Protein AF-H8KAE4-F1 (afdb_monomer_lite)

Organism: Rickettsia montanensis (strain OSU 85-930) (NCBI:txid1105114)

pLDDT: mean 93.25, std 8.71, range [43.06, 98.25]

Radius of gyration: 14.47 Å; chains: 1; bounding box: 32×22×40 Å

Foldseek 3Di:
DCVVCVVVVHHDPDPLVVLVSCCVVVLFPDSVLVVLVVVLVVCPVVVVPVVNVVSNVVCPVVVVVRVVSNVVSVVVVVPPD

Secondary structure (DSSP, 8-state):
-HHHHHHTT----SHHHHHHHHHHTTS-S-HHHHHHHHHHHHHGGGTTSHHHHHHHHTTHHHHHHHHHHHHHHHHHHHS--

InterPro domains:
  IPR010235 Probable ribonuclease HepT [PF08780] (1-75)

Sequence (81 aa):
MKRFCEKSGKTPYILKDVFREAAVSGLISDPRIWFKFIEIRNITVHTYNEKNLELVISIFDDFSDALNELINNLEKYSGSD

Structure (mmCIF, N/CA/C/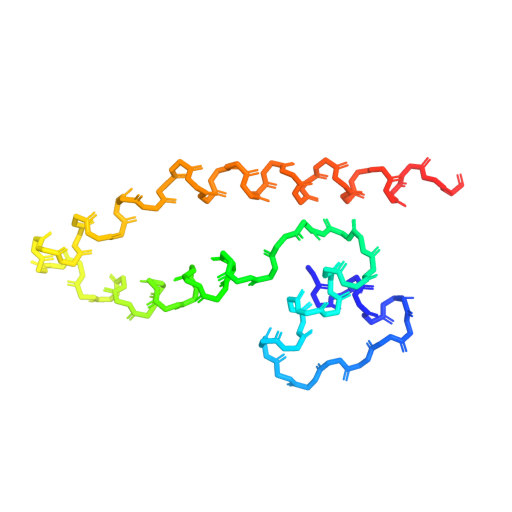O backbone):
data_AF-H8KAE4-F1
#
_entry.id   AF-H8KAE4-F1
#
loop_
_atom_site.group_PDB
_atom_site.id
_atom_site.type_symbol
_atom_site.label_atom_id
_atom_site.label_alt_id
_atom_site.label_comp_id
_atom_site.label_asym_id
_atom_site.label_entity_id
_atom_site.label_seq_id
_atom_site.pdbx_PDB_ins_code
_atom_site.Cartn_x
_atom_site.Cartn_y
_atom_site.Cartn_z
_atom_site.occupancy
_atom_site.B_iso_or_equiv
_atom_site.auth_seq_id
_atom_site.auth_comp_id
_atom_site.auth_asym_id
_atom_site.auth_atom_id
_atom_site.pdbx_PDB_model_num
ATOM 1 N N . MET A 1 1 ? 1.179 5.960 8.243 1.00 92.56 1 MET A N 1
ATOM 2 C CA . MET A 1 1 ? 0.778 4.694 8.905 1.00 92.56 1 MET A CA 1
ATOM 3 C C . MET A 1 1 ? 1.473 4.428 10.240 1.00 92.56 1 MET A C 1
ATOM 5 O O . MET A 1 1 ? 0.758 4.275 11.214 1.00 92.56 1 MET A O 1
ATOM 9 N N . LYS A 1 2 ? 2.815 4.411 10.355 1.00 93.06 2 LYS A N 1
ATOM 10 C CA . LYS A 1 2 ? 3.497 4.121 11.644 1.00 93.06 2 LYS A CA 1
ATOM 11 C C . LYS A 1 2 ? 2.989 4.980 12.815 1.00 93.06 2 LYS A C 1
ATOM 13 O O . LYS A 1 2 ? 2.506 4.438 13.797 1.00 93.06 2 LYS A O 1
ATOM 18 N N . ARG A 1 3 ? 2.979 6.307 12.639 1.00 92.69 3 ARG A N 1
ATOM 19 C CA . ARG A 1 3 ? 2.438 7.259 13.629 1.00 92.69 3 ARG A CA 1
ATOM 20 C C . ARG A 1 3 ? 0.974 7.002 13.994 1.00 92.69 3 ARG A C 1
ATOM 22 O O . ARG A 1 3 ? 0.576 7.263 15.118 1.00 92.69 3 ARG A O 1
ATOM 29 N N . PHE A 1 4 ? 0.173 6.527 13.040 1.00 93.06 4 PHE A N 1
ATOM 30 C CA . PHE A 1 4 ? -1.218 6.168 13.303 1.00 93.06 4 PHE A CA 1
ATOM 31 C C . PHE A 1 4 ? -1.287 4.941 14.219 1.00 93.06 4 PHE A C 1
ATOM 33 O O . PHE A 1 4 ? -1.963 4.994 15.235 1.00 93.06 4 PHE A O 1
ATOM 40 N N . CYS A 1 5 ? -0.510 3.889 13.928 1.00 91.12 5 CYS A N 1
ATOM 41 C CA . CYS A 1 5 ? -0.444 2.697 14.778 1.00 91.12 5 CYS A CA 1
ATOM 42 C C . CYS A 1 5 ? 0.005 3.051 16.206 1.00 91.12 5 CYS A C 1
ATOM 44 O O . CYS A 1 5 ? -0.630 2.623 17.164 1.00 91.12 5 CYS A O 1
ATOM 46 N N . GLU A 1 6 ? 1.035 3.893 16.338 1.00 92.12 6 GLU A N 1
ATOM 47 C CA . GLU A 1 6 ? 1.544 4.369 17.633 1.00 92.12 6 GLU A CA 1
ATOM 48 C C . GLU A 1 6 ? 0.486 5.159 18.415 1.00 92.12 6 GLU A C 1
ATOM 50 O O . GLU A 1 6 ? 0.292 4.908 19.603 1.00 92.12 6 GLU A O 1
ATOM 55 N N . LYS A 1 7 ? -0.258 6.055 17.751 1.00 88.62 7 LYS A N 1
ATOM 56 C CA . LYS A 1 7 ? -1.392 6.767 18.366 1.00 88.62 7 LYS A CA 1
ATOM 57 C C . LYS A 1 7 ? -2.519 5.825 18.801 1.00 88.62 7 LYS A C 1
ATOM 59 O O . LYS A 1 7 ? -3.165 6.093 19.805 1.00 88.62 7 LYS A O 1
ATOM 64 N N . SER A 1 8 ? -2.732 4.720 18.089 1.00 87.00 8 SER A N 1
ATOM 65 C CA . SER A 1 8 ? -3.695 3.673 18.458 1.00 87.00 8 SER A CA 1
ATOM 66 C C . SER A 1 8 ? -3.171 2.696 19.525 1.00 87.00 8 SER A C 1
ATOM 68 O O . SER A 1 8 ? -3.790 1.657 19.743 1.00 87.00 8 SER A O 1
ATOM 70 N N . GLY A 1 9 ? -2.031 2.979 20.167 1.00 88.38 9 GLY A N 1
ATOM 71 C CA . GLY A 1 9 ? -1.453 2.139 21.223 1.00 88.38 9 GLY A CA 1
ATOM 72 C C . GLY A 1 9 ? -0.680 0.913 20.724 1.00 88.38 9 GLY A C 1
ATOM 73 O O . GLY A 1 9 ? -0.334 0.044 21.521 1.00 88.38 9 GLY A O 1
ATOM 74 N N . LYS A 1 10 ? -0.394 0.824 19.420 1.00 88.94 10 LYS A N 1
ATOM 75 C CA . LYS A 1 10 ? 0.338 -0.290 18.800 1.00 88.94 10 LYS A CA 1
ATOM 76 C C . LYS A 1 10 ? 1.790 0.103 18.529 1.00 88.94 10 LYS A C 1
ATOM 78 O O . LYS A 1 10 ? 2.057 1.187 18.020 1.00 88.94 10 LYS A O 1
ATOM 83 N N . THR A 1 11 ? 2.737 -0.797 18.781 1.00 87.62 11 THR A N 1
ATOM 84 C CA . THR A 1 11 ? 4.182 -0.544 18.614 1.00 87.62 11 THR A CA 1
ATOM 85 C C . THR A 1 11 ? 4.827 -1.498 17.597 1.00 87.62 11 THR A C 1
ATOM 87 O O . THR A 1 11 ? 5.638 -2.351 17.960 1.00 87.62 11 THR A O 1
ATOM 90 N N . PRO A 1 12 ? 4.491 -1.387 16.296 1.00 84.12 12 PRO A N 1
ATOM 91 C CA . PRO A 1 12 ? 5.065 -2.257 15.272 1.00 84.12 12 PRO A CA 1
ATOM 92 C C . PRO A 1 12 ? 6.577 -2.022 15.126 1.00 84.12 12 PRO A C 1
ATOM 94 O O . PRO A 1 12 ? 7.028 -0.894 14.908 1.00 84.12 12 PRO A O 1
ATOM 97 N N . TYR A 1 13 ? 7.360 -3.100 15.219 1.00 82.06 13 TYR A N 1
ATOM 98 C CA . TYR A 1 13 ? 8.826 -3.037 15.201 1.00 82.06 13 TYR A CA 1
ATOM 99 C C . TYR A 1 13 ? 9.405 -3.024 13.779 1.00 82.06 13 TYR A C 1
ATOM 101 O O . TYR A 1 13 ? 10.407 -2.356 13.519 1.00 82.06 13 TYR A O 1
ATOM 109 N N . ILE A 1 14 ? 8.753 -3.707 12.831 1.00 91.81 14 ILE A N 1
ATOM 110 C CA . ILE A 1 14 ? 9.183 -3.773 11.426 1.00 91.81 14 ILE A CA 1
ATOM 111 C C . ILE A 1 14 ? 8.137 -3.197 10.471 1.00 91.81 14 ILE A C 1
ATOM 113 O O . ILE A 1 14 ? 6.942 -3.159 10.757 1.00 91.81 14 ILE A O 1
ATOM 117 N N . LEU A 1 15 ? 8.583 -2.778 9.283 1.00 92.94 15 LEU A N 1
ATOM 118 C CA . LEU A 1 15 ? 7.729 -2.117 8.293 1.00 92.94 15 LEU A CA 1
ATOM 119 C C . LEU A 1 15 ? 6.530 -2.974 7.857 1.00 92.94 15 LEU A C 1
ATOM 121 O O . LEU A 1 15 ? 5.436 -2.445 7.683 1.00 92.94 15 LEU A O 1
ATOM 125 N N . LYS A 1 16 ? 6.705 -4.296 7.725 1.00 94.00 16 LYS A N 1
ATOM 126 C CA . LYS A 1 16 ? 5.589 -5.190 7.381 1.00 94.00 16 LYS A CA 1
ATOM 127 C C . LYS A 1 16 ? 4.514 -5.217 8.474 1.00 94.00 16 LYS A C 1
ATOM 129 O O . LYS A 1 16 ? 3.335 -5.287 8.141 1.00 94.00 16 LYS A O 1
ATOM 134 N N . ASP A 1 17 ? 4.895 -5.091 9.744 1.00 95.50 17 ASP A N 1
ATOM 135 C CA . ASP A 1 17 ? 3.937 -5.032 10.853 1.00 95.50 17 ASP A CA 1
ATOM 136 C C . ASP A 1 17 ? 3.160 -3.721 10.847 1.00 95.50 17 ASP A C 1
ATOM 138 O O . ASP A 1 17 ? 1.967 -3.734 11.104 1.00 95.50 17 ASP A O 1
ATOM 142 N N . VAL A 1 18 ? 3.781 -2.604 10.450 1.00 96.94 18 VAL A N 1
ATOM 143 C CA . VAL A 1 18 ? 3.064 -1.327 10.287 1.00 96.94 18 VAL A CA 1
ATOM 144 C C . VAL A 1 18 ? 1.879 -1.473 9.328 1.00 96.94 18 VAL A C 1
ATOM 146 O O . VAL A 1 18 ? 0.798 -0.973 9.623 1.00 96.94 18 VAL A O 1
ATOM 149 N N . PHE A 1 19 ? 2.061 -2.155 8.192 1.00 97.62 19 PHE A N 1
ATOM 150 C CA . PHE A 1 19 ? 0.971 -2.362 7.233 1.00 97.62 19 PHE A CA 1
ATOM 151 C C . PHE A 1 19 ? -0.081 -3.338 7.761 1.00 97.62 19 PHE A C 1
ATOM 153 O O . PHE A 1 19 ? -1.271 -3.070 7.625 1.00 97.62 19 PHE A O 1
ATOM 160 N N . ARG A 1 20 ? 0.332 -4.438 8.406 1.00 96.81 20 ARG A N 1
ATOM 161 C CA . ARG A 1 20 ? -0.615 -5.374 9.037 1.00 96.81 20 ARG A CA 1
ATOM 162 C C . ARG A 1 20 ? -1.465 -4.674 10.086 1.00 96.81 20 ARG A C 1
ATOM 164 O O . ARG A 1 20 ? -2.680 -4.806 10.067 1.00 96.81 20 ARG A O 1
ATOM 171 N N . GLU A 1 21 ? -0.838 -3.890 10.954 1.00 96.50 21 GLU A N 1
ATOM 172 C CA . GLU A 1 21 ? -1.541 -3.171 12.009 1.00 96.50 21 GLU A CA 1
ATOM 173 C C . GLU A 1 21 ? -2.458 -2.081 11.464 1.00 96.50 21 GLU A C 1
ATOM 175 O O . GLU A 1 21 ? -3.566 -1.917 11.975 1.00 96.50 21 GLU A O 1
ATOM 180 N N . ALA A 1 22 ? -2.039 -1.378 10.409 1.00 95.94 22 ALA A N 1
ATOM 181 C CA . ALA A 1 22 ? -2.895 -0.431 9.705 1.00 95.94 22 ALA A CA 1
ATOM 182 C C . ALA A 1 22 ? -4.133 -1.125 9.114 1.00 95.94 22 ALA A C 1
ATOM 184 O O . ALA A 1 22 ? -5.231 -0.585 9.228 1.00 95.94 22 ALA A O 1
ATOM 185 N N . ALA A 1 23 ? -3.979 -2.328 8.553 1.00 96.75 23 ALA A N 1
ATOM 186 C CA . ALA A 1 23 ? -5.099 -3.107 8.031 1.00 96.75 23 ALA A CA 1
ATOM 187 C C . ALA A 1 23 ? -6.036 -3.609 9.139 1.00 96.75 23 ALA A C 1
ATOM 189 O O . ALA A 1 23 ? -7.248 -3.443 9.048 1.00 96.75 23 ALA A O 1
ATOM 190 N N . VAL A 1 24 ? -5.486 -4.145 10.235 1.00 95.81 24 VAL A N 1
ATOM 191 C CA . VAL A 1 24 ? -6.268 -4.571 11.413 1.00 95.81 24 VAL A CA 1
ATOM 192 C C . VAL A 1 24 ? -7.055 -3.406 12.014 1.00 95.81 24 VAL A C 1
ATOM 194 O O . VAL A 1 24 ? -8.175 -3.590 12.478 1.00 95.81 24 VAL A O 1
ATOM 197 N N . SER A 1 25 ? -6.485 -2.201 12.008 1.00 92.81 25 SER A N 1
ATOM 198 C CA . SER A 1 25 ? -7.164 -0.989 12.475 1.00 92.81 25 SER A CA 1
ATOM 199 C C . SER A 1 25 ? -8.171 -0.410 11.472 1.00 92.81 25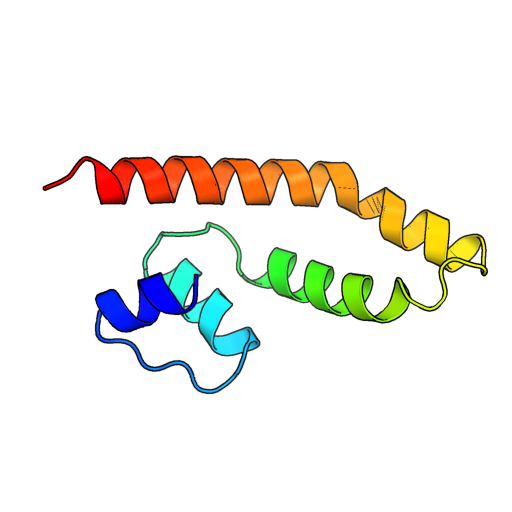 SER A C 1
ATOM 201 O O . SER A 1 25 ? -8.763 0.622 11.768 1.00 92.81 25 SER A O 1
ATOM 203 N N . GLY A 1 26 ? -8.346 -1.015 10.292 1.00 94.56 26 GLY A N 1
ATOM 204 C CA . GLY A 1 26 ? -9.247 -0.517 9.249 1.00 94.56 26 GLY A CA 1
ATOM 205 C C . GLY A 1 26 ? -8.756 0.740 8.523 1.00 94.56 26 GLY A C 1
ATOM 206 O O . GLY A 1 26 ? -9.533 1.371 7.814 1.00 94.56 26 GLY A O 1
ATOM 207 N N . LEU A 1 27 ? -7.481 1.124 8.681 1.00 96.38 27 LEU A N 1
ATOM 208 C CA . LEU A 1 27 ? -6.912 2.285 7.988 1.00 96.38 27 LEU A CA 1
ATOM 209 C C . LEU A 1 27 ? -6.688 2.008 6.494 1.00 96.38 27 LEU A C 1
ATOM 211 O O . LEU A 1 27 ? -6.802 2.921 5.678 1.00 96.38 27 LEU A O 1
ATOM 215 N N . ILE A 1 28 ? -6.346 0.766 6.158 1.00 97.56 28 ILE A N 1
ATOM 216 C CA . ILE A 1 28 ? -6.175 0.278 4.787 1.00 97.56 28 ILE A CA 1
ATOM 217 C C . ILE A 1 28 ? -6.880 -1.068 4.615 1.00 97.56 28 ILE A C 1
ATOM 219 O O . ILE A 1 28 ? -6.995 -1.833 5.572 1.00 97.56 28 ILE A O 1
ATOM 223 N N . SER A 1 29 ? -7.291 -1.376 3.393 1.00 96.50 29 SER A N 1
ATOM 224 C CA . SER A 1 29 ? -8.024 -2.594 3.046 1.00 96.50 29 SER A CA 1
ATOM 225 C C . SER A 1 29 ? -7.142 -3.846 2.953 1.00 96.50 29 SER A C 1
ATOM 227 O O . SER A 1 29 ? -7.484 -4.888 3.512 1.00 96.50 29 SER A O 1
ATOM 229 N N . ASP A 1 30 ? -5.992 -3.759 2.276 1.00 96.38 30 ASP A N 1
ATOM 230 C CA . ASP A 1 30 ? -5.096 -4.898 2.045 1.00 96.38 30 ASP A CA 1
ATOM 231 C C . ASP A 1 30 ? -3.624 -4.544 2.326 1.00 96.38 30 ASP A C 1
ATOM 233 O O . ASP A 1 30 ? -3.025 -3.752 1.597 1.00 96.38 30 ASP A O 1
ATOM 237 N N . PRO A 1 31 ? -2.963 -5.154 3.328 1.00 97.44 31 PRO A N 1
ATOM 238 C CA . PRO A 1 31 ? -1.551 -4.891 3.599 1.00 97.44 31 PRO A CA 1
ATOM 239 C C . PRO A 1 31 ? -0.605 -5.474 2.534 1.00 97.44 31 PRO A C 1
ATOM 241 O O . PRO A 1 31 ? 0.547 -5.044 2.440 1.00 97.44 31 PRO A O 1
ATOM 244 N N . ARG A 1 32 ? -1.045 -6.449 1.725 1.00 97.56 32 ARG A N 1
ATOM 245 C CA . ARG A 1 32 ? -0.195 -7.140 0.737 1.00 97.56 32 ARG A CA 1
ATOM 246 C C . ARG A 1 32 ? 0.203 -6.229 -0.418 1.00 97.56 32 ARG A C 1
ATOM 248 O O . ARG A 1 32 ? 1.337 -6.323 -0.886 1.00 97.56 32 ARG A O 1
ATOM 255 N N . ILE A 1 33 ? -0.680 -5.317 -0.829 1.00 97.56 33 ILE A N 1
ATOM 256 C CA . ILE A 1 33 ? -0.375 -4.353 -1.895 1.00 97.56 33 ILE A CA 1
ATOM 257 C C . ILE A 1 33 ? 0.773 -3.421 -1.476 1.00 97.56 33 ILE A C 1
ATOM 259 O O . ILE A 1 33 ? 1.696 -3.160 -2.243 1.00 97.56 33 ILE A O 1
ATOM 263 N N . TRP A 1 34 ? 0.819 -3.050 -0.195 1.00 98.00 34 TRP A N 1
ATOM 264 C CA . TRP A 1 34 ? 1.904 -2.254 0.372 1.00 98.00 34 TRP A CA 1
ATOM 265 C C . TRP A 1 34 ? 3.222 -3.025 0.473 1.00 98.00 34 TRP A C 1
ATOM 267 O O . TRP A 1 34 ? 4.289 -2.433 0.309 1.00 98.00 34 TRP A O 1
ATOM 277 N N . PHE A 1 35 ? 3.183 -4.346 0.684 1.00 97.12 35 PHE A N 1
ATOM 278 C CA . PHE A 1 35 ? 4.390 -5.175 0.591 1.00 97.12 35 PHE A CA 1
ATOM 279 C C . PHE A 1 35 ? 4.970 -5.145 -0.826 1.00 97.12 35 PHE A C 1
ATOM 281 O O . PHE A 1 35 ? 6.167 -4.891 -0.972 1.00 97.12 35 PHE A O 1
ATOM 288 N N . LYS A 1 36 ? 4.118 -5.304 -1.850 1.00 96.69 36 LYS A N 1
ATOM 289 C CA . LYS A 1 36 ? 4.500 -5.191 -3.269 1.00 96.69 36 LYS A CA 1
ATOM 290 C C . LYS A 1 36 ? 5.130 -3.825 -3.560 1.00 96.69 36 LYS A C 1
ATOM 292 O O . LYS A 1 36 ? 6.183 -3.764 -4.188 1.00 96.69 36 LYS A O 1
ATOM 297 N N . PHE A 1 37 ? 4.571 -2.728 -3.044 1.00 97.56 37 PHE A N 1
ATOM 298 C CA . PHE A 1 37 ? 5.153 -1.392 -3.237 1.00 97.56 37 PHE A CA 1
ATOM 299 C C . PHE A 1 37 ? 6.546 -1.238 -2.624 1.00 97.56 37 PHE A C 1
ATOM 301 O O . PHE A 1 37 ? 7.402 -0.585 -3.215 1.00 97.56 37 PHE A O 1
ATOM 308 N N . ILE A 1 38 ? 6.814 -1.847 -1.466 1.00 96.44 38 ILE A N 1
ATOM 309 C CA . ILE A 1 38 ? 8.159 -1.829 -0.872 1.00 96.44 38 ILE A CA 1
ATOM 310 C C . ILE A 1 38 ? 9.151 -2.645 -1.700 1.00 96.44 38 ILE A C 1
ATOM 312 O O . ILE A 1 38 ? 10.289 -2.213 -1.884 1.00 96.44 38 ILE A O 1
ATOM 316 N N . GLU A 1 39 ? 8.731 -3.792 -2.223 1.00 95.56 39 GLU A N 1
ATOM 317 C CA . GLU A 1 39 ? 9.562 -4.607 -3.112 1.00 95.56 39 GLU A CA 1
ATOM 318 C C . GLU A 1 39 ? 9.901 -3.844 -4.400 1.00 95.56 39 GLU A C 1
ATOM 320 O O . GLU A 1 39 ? 11.072 -3.760 -4.771 1.00 95.56 39 GLU A O 1
ATOM 325 N N . ILE A 1 40 ? 8.914 -3.183 -5.011 1.00 96.81 40 ILE A N 1
ATOM 326 C CA . ILE A 1 40 ? 9.116 -2.349 -6.202 1.00 96.81 40 ILE A CA 1
ATOM 327 C C . ILE A 1 40 ? 9.961 -1.109 -5.892 1.00 96.81 40 ILE A C 1
ATOM 329 O O . ILE A 1 40 ? 10.843 -0.742 -6.669 1.00 96.81 40 ILE A O 1
ATOM 333 N N . ARG A 1 41 ? 9.791 -0.488 -4.720 1.00 95.81 41 ARG A N 1
ATOM 334 C CA . ARG A 1 41 ? 10.644 0.627 -4.287 1.00 95.81 41 ARG A CA 1
ATOM 335 C C . ARG A 1 41 ? 12.121 0.233 -4.291 1.00 95.81 41 ARG A C 1
ATOM 337 O O . ARG A 1 41 ? 12.951 1.049 -4.688 1.00 95.81 41 ARG A O 1
ATOM 344 N N . ASN A 1 42 ? 12.462 -0.993 -3.893 1.00 94.81 42 ASN A N 1
ATOM 345 C CA . ASN A 1 42 ? 13.856 -1.444 -3.849 1.00 94.81 42 ASN A CA 1
ATOM 346 C C . ASN A 1 42 ? 14.505 -1.514 -5.239 1.00 94.81 42 ASN A C 1
ATOM 348 O O . ASN A 1 42 ? 15.713 -1.322 -5.338 1.00 94.81 42 ASN A O 1
ATOM 352 N N . ILE A 1 43 ? 13.730 -1.729 -6.308 1.00 95.25 43 ILE A N 1
ATOM 353 C CA . ILE A 1 43 ? 14.261 -1.773 -7.681 1.00 95.25 43 ILE A CA 1
ATOM 354 C C . ILE A 1 43 ? 14.299 -0.400 -8.368 1.00 95.25 43 ILE A C 1
ATOM 356 O O . ILE A 1 43 ? 14.889 -0.279 -9.439 1.00 95.25 43 ILE A O 1
ATOM 360 N N . THR A 1 44 ? 13.748 0.656 -7.753 1.00 96.12 44 THR A N 1
ATOM 361 C CA . THR A 1 44 ? 13.755 2.017 -8.335 1.00 96.12 44 THR A CA 1
ATOM 362 C C . THR A 1 44 ? 15.165 2.567 -8.579 1.00 96.12 44 THR A C 1
ATOM 364 O O . THR A 1 44 ? 15.381 3.317 -9.529 1.00 96.12 44 THR A O 1
ATOM 367 N N . VAL A 1 45 ? 16.153 2.140 -7.784 1.00 95.81 45 VAL A N 1
ATOM 368 C CA . VAL A 1 45 ? 17.575 2.488 -7.975 1.00 95.81 45 VAL A CA 1
ATOM 369 C C . VAL A 1 45 ? 18.174 1.870 -9.246 1.00 95.81 45 VAL A C 1
ATOM 371 O O . VAL A 1 45 ? 19.225 2.304 -9.710 1.00 95.81 45 VAL A O 1
ATOM 374 N N . HIS A 1 46 ? 17.496 0.875 -9.827 1.00 93.12 46 HIS A N 1
ATOM 375 C CA . HIS A 1 46 ? 17.889 0.161 -11.039 1.00 93.12 46 HIS A CA 1
ATOM 376 C C . HIS A 1 46 ? 17.025 0.524 -12.259 1.00 93.12 46 HIS A C 1
ATOM 378 O O . HIS A 1 46 ? 16.964 -0.251 -13.212 1.00 93.12 46 HIS A O 1
ATOM 384 N N . THR A 1 47 ? 16.363 1.686 -12.251 1.00 93.31 47 THR A N 1
ATOM 385 C CA . THR A 1 47 ? 15.476 2.175 -13.334 1.00 93.31 47 THR A CA 1
ATOM 386 C C . THR A 1 47 ? 16.192 2.537 -14.634 1.00 93.31 47 THR A C 1
ATOM 388 O O . THR A 1 47 ? 15.540 2.724 -15.653 1.00 93.31 47 THR A O 1
ATOM 391 N N . TYR A 1 48 ? 17.529 2.563 -14.644 1.00 92.38 48 TYR A N 1
ATOM 392 C CA . TYR A 1 48 ? 18.308 2.585 -15.888 1.00 92.38 48 TYR A CA 1
ATOM 393 C C . TYR A 1 48 ? 18.115 1.306 -16.725 1.00 92.38 48 TYR A C 1
ATOM 395 O O . TYR A 1 48 ? 18.409 1.297 -17.917 1.00 92.38 48 TYR A O 1
ATOM 403 N N . ASN A 1 49 ? 17.654 0.212 -16.109 1.00 95.62 49 ASN A N 1
ATOM 404 C CA . ASN A 1 49 ? 17.207 -0.980 -16.813 1.00 95.62 49 ASN A CA 1
ATOM 405 C C . ASN A 1 49 ? 15.729 -0.814 -17.190 1.00 95.62 49 ASN A C 1
ATOM 407 O O . ASN A 1 49 ? 14.876 -0.706 -16.311 1.00 95.62 49 ASN A O 1
ATOM 411 N N . GLU A 1 50 ? 15.434 -0.844 -18.487 1.00 96.44 50 GLU A N 1
ATOM 412 C CA . GLU A 1 50 ? 14.087 -0.620 -19.024 1.00 96.44 50 GLU A CA 1
ATOM 413 C C . GLU A 1 50 ? 13.041 -1.585 -18.449 1.00 96.44 50 GLU A C 1
ATOM 415 O O . GLU A 1 50 ? 11.964 -1.149 -18.060 1.00 96.44 50 GLU A O 1
ATOM 420 N N . LYS A 1 51 ? 13.384 -2.864 -18.243 1.00 96.19 51 LYS A N 1
ATOM 421 C CA . LYS A 1 51 ? 12.459 -3.829 -17.623 1.00 96.19 51 LYS A CA 1
ATOM 422 C C . LYS A 1 51 ? 12.101 -3.426 -16.194 1.00 96.19 51 LYS A C 1
ATOM 424 O O . LYS A 1 51 ? 10.946 -3.516 -15.794 1.00 96.19 51 LYS A O 1
ATOM 429 N N . ASN A 1 52 ? 13.081 -2.964 -15.415 1.00 95.88 52 ASN A N 1
ATOM 430 C CA . ASN A 1 52 ? 12.824 -2.473 -14.058 1.00 95.88 52 ASN A CA 1
ATOM 431 C C . ASN A 1 52 ? 11.977 -1.197 -14.072 1.00 95.88 52 ASN A C 1
ATOM 433 O O . ASN A 1 52 ? 11.133 -1.027 -13.195 1.00 95.88 52 ASN A O 1
ATOM 437 N N . LEU A 1 53 ? 12.184 -0.313 -15.052 1.00 96.75 53 LEU A N 1
ATOM 438 C CA . LEU A 1 53 ? 11.351 0.873 -15.237 1.00 96.75 53 LEU A CA 1
ATOM 439 C C . LEU A 1 53 ? 9.898 0.488 -15.549 1.00 96.75 53 LEU A C 1
ATOM 441 O O . LEU A 1 53 ? 8.993 1.006 -14.901 1.00 96.75 53 LEU A O 1
ATOM 445 N N . GLU A 1 54 ? 9.673 -0.457 -16.462 1.00 97.56 54 GLU A N 1
ATOM 446 C CA . GLU A 1 54 ? 8.340 -0.990 -16.778 1.00 97.56 54 GLU A CA 1
ATOM 447 C C . GLU A 1 54 ? 7.656 -1.575 -15.535 1.00 97.56 54 GLU A C 1
ATOM 449 O O . GLU A 1 54 ? 6.496 -1.268 -15.261 1.00 97.56 54 GLU A O 1
ATOM 454 N N . LEU A 1 55 ? 8.386 -2.352 -14.726 1.00 96.50 55 LEU A N 1
ATOM 455 C CA . LEU A 1 55 ? 7.890 -2.892 -13.454 1.00 96.50 55 LEU A CA 1
ATOM 456 C C . LEU A 1 55 ? 7.487 -1.782 -12.472 1.00 96.50 55 LEU A C 1
ATOM 458 O O . LEU A 1 55 ? 6.438 -1.882 -11.836 1.00 96.50 55 LEU A O 1
ATOM 462 N N . VAL A 1 56 ? 8.282 -0.717 -12.359 1.00 97.50 56 VAL A N 1
ATOM 463 C CA . VAL A 1 56 ? 7.965 0.435 -11.500 1.00 97.50 56 VAL A CA 1
ATOM 464 C C . VAL A 1 56 ? 6.726 1.178 -12.001 1.00 97.50 56 VAL A C 1
ATOM 466 O O . VAL A 1 56 ? 5.855 1.497 -11.198 1.00 97.50 56 VAL A O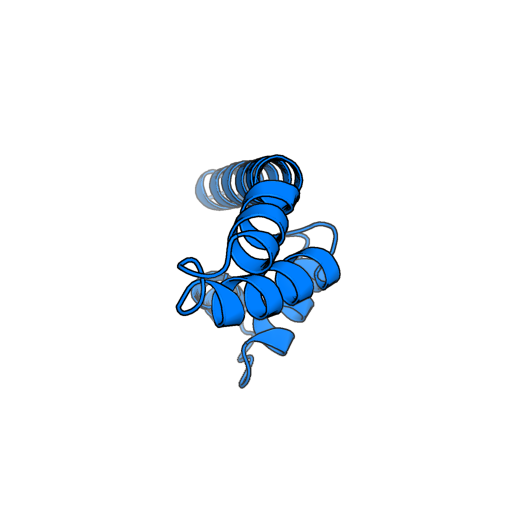 1
ATOM 469 N N . ILE A 1 57 ? 6.615 1.419 -13.308 1.00 97.75 57 ILE A N 1
ATOM 470 C CA . ILE A 1 57 ? 5.456 2.100 -13.905 1.00 97.75 57 ILE A CA 1
ATOM 471 C C . ILE A 1 57 ? 4.187 1.256 -13.736 1.00 97.75 57 ILE A C 1
ATOM 473 O O . ILE A 1 57 ? 3.124 1.800 -13.449 1.00 97.75 57 ILE A O 1
ATOM 477 N N . SER A 1 58 ? 4.297 -0.074 -13.833 1.00 97.12 58 SER A N 1
ATOM 478 C CA . SER A 1 58 ? 3.149 -0.991 -13.775 1.00 97.12 58 SER A CA 1
ATOM 479 C C . SER A 1 58 ? 2.342 -0.942 -12.473 1.00 97.12 58 SER A C 1
ATOM 481 O O . SER A 1 58 ? 1.226 -1.449 -12.439 1.00 97.12 58 SER A O 1
ATOM 483 N N . ILE A 1 59 ? 2.885 -0.357 -11.398 1.00 97.69 59 ILE A N 1
ATOM 484 C CA . ILE A 1 59 ? 2.180 -0.235 -10.116 1.00 97.69 59 ILE A CA 1
ATOM 485 C C . ILE A 1 59 ? 1.519 1.126 -9.899 1.00 97.69 59 ILE A C 1
ATOM 487 O O . ILE A 1 59 ? 0.976 1.341 -8.822 1.00 97.69 59 ILE A O 1
ATOM 491 N N . PHE A 1 60 ? 1.620 2.075 -10.833 1.00 97.50 60 PHE A N 1
ATOM 492 C CA . PHE A 1 60 ? 1.207 3.457 -10.564 1.00 97.50 60 PHE A CA 1
ATOM 493 C C . PHE A 1 60 ? -0.293 3.587 -10.299 1.00 97.50 60 PHE A C 1
ATOM 495 O O . PHE A 1 60 ? -0.660 4.292 -9.361 1.00 97.50 60 PHE A O 1
ATOM 502 N N . ASP A 1 61 ? -1.129 2.865 -11.046 1.00 98.12 61 ASP A N 1
ATOM 503 C CA . ASP A 1 61 ? -2.580 2.854 -10.830 1.00 98.12 61 ASP A CA 1
ATOM 504 C C . ASP A 1 61 ? -2.922 2.220 -9.470 1.00 98.12 61 ASP A C 1
ATOM 506 O O . ASP A 1 61 ? -3.506 2.884 -8.614 1.00 98.12 61 ASP A O 1
ATOM 510 N N . ASP A 1 62 ? -2.419 1.003 -9.207 1.00 97.88 62 ASP A N 1
ATOM 511 C CA . ASP A 1 62 ? -2.535 0.306 -7.911 1.00 97.88 62 ASP A CA 1
ATOM 512 C C . ASP A 1 62 ? -2.106 1.207 -6.732 1.00 97.88 62 ASP A C 1
ATOM 514 O O . ASP A 1 62 ? -2.736 1.238 -5.670 1.00 97.88 62 ASP A O 1
ATOM 518 N N . PHE A 1 63 ? -0.985 1.917 -6.894 1.00 98.00 63 PHE A N 1
ATOM 519 C CA . PHE A 1 63 ? -0.416 2.791 -5.874 1.00 98.00 63 PHE A CA 1
ATOM 520 C C . PHE A 1 63 ? -1.264 4.038 -5.661 1.00 98.00 63 PHE A C 1
ATOM 522 O O . PHE A 1 63 ? -1.459 4.442 -4.514 1.00 98.00 63 PHE A O 1
ATOM 529 N N . SER A 1 64 ? -1.773 4.634 -6.740 1.00 98.25 64 SER A N 1
ATOM 530 C CA . SER A 1 64 ? -2.665 5.789 -6.670 1.00 98.25 64 SER A CA 1
ATOM 531 C C . SER A 1 64 ? -3.946 5.438 -5.918 1.00 98.25 64 SER A C 1
ATOM 533 O O . SER A 1 64 ? -4.302 6.131 -4.964 1.00 98.25 64 SER A O 1
ATOM 535 N N . ASP A 1 65 ? -4.576 4.315 -6.257 1.00 98.25 65 ASP A N 1
ATOM 536 C CA . ASP A 1 65 ? -5.806 3.854 -5.614 1.00 98.25 65 ASP A CA 1
ATOM 537 C C . ASP A 1 65 ? -5.600 3.574 -4.121 1.00 98.25 6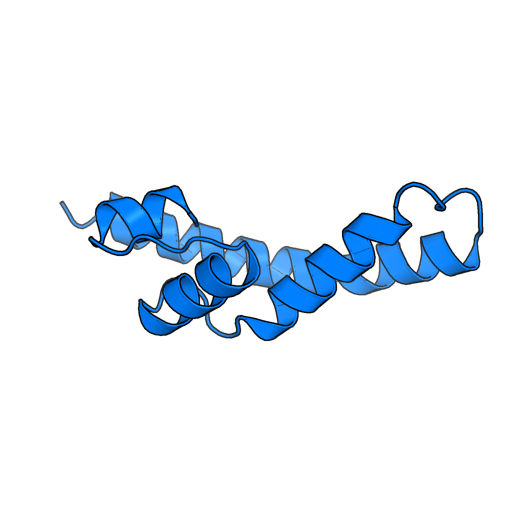5 ASP A C 1
ATOM 539 O O . ASP A 1 65 ? -6.339 4.090 -3.274 1.00 98.25 65 ASP A O 1
ATOM 543 N N . ALA A 1 66 ? -4.545 2.833 -3.771 1.00 98.12 66 ALA A N 1
ATOM 544 C CA . ALA A 1 66 ? -4.215 2.540 -2.377 1.00 98.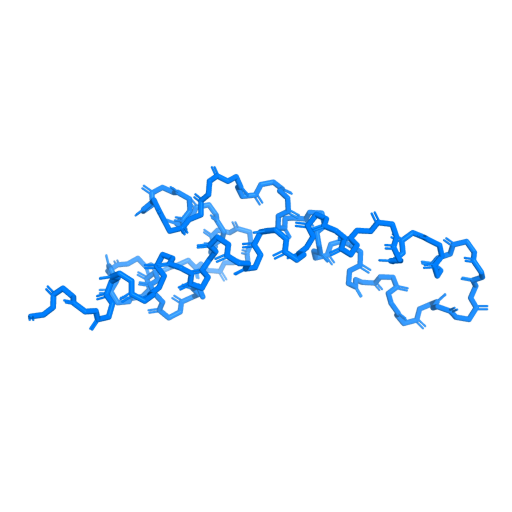12 66 ALA A CA 1
ATOM 545 C C . ALA A 1 66 ? -3.872 3.808 -1.575 1.00 98.12 66 ALA A C 1
ATOM 547 O O . ALA A 1 66 ? -4.193 3.911 -0.385 1.00 98.12 66 ALA A O 1
ATOM 548 N N . LEU A 1 67 ? -3.214 4.785 -2.207 1.00 97.94 67 LEU A N 1
ATOM 549 C CA . LEU A 1 67 ? -2.885 6.058 -1.574 1.00 97.94 67 LEU A CA 1
ATOM 550 C C . LEU A 1 67 ? -4.137 6.913 -1.351 1.00 97.94 67 LEU A C 1
ATOM 552 O O . LEU A 1 67 ? -4.286 7.480 -0.269 1.00 97.94 67 LEU A O 1
ATOM 556 N N . ASN A 1 68 ? -5.046 6.963 -2.325 1.00 98.19 68 ASN A N 1
ATOM 557 C CA . ASN A 1 68 ? -6.324 7.661 -2.200 1.00 98.19 68 ASN A CA 1
ATOM 558 C C . ASN A 1 68 ? -7.174 7.060 -1.074 1.00 98.19 68 ASN A C 1
ATOM 560 O O . ASN A 1 68 ? -7.707 7.801 -0.249 1.00 98.19 68 ASN A O 1
ATOM 564 N N . GLU A 1 69 ? -7.254 5.729 -0.978 1.00 97.69 69 GLU A N 1
ATOM 565 C CA . GLU A 1 69 ? -7.925 5.047 0.136 1.00 97.69 69 GLU A CA 1
ATOM 566 C C . GLU A 1 69 ? -7.333 5.471 1.490 1.00 97.69 69 GLU A C 1
ATOM 568 O O . GLU A 1 69 ? -8.063 5.888 2.395 1.00 97.69 69 GLU A O 1
ATOM 573 N N . LEU A 1 70 ? -6.002 5.415 1.614 1.00 97.88 70 LEU A N 1
ATOM 574 C CA . LEU A 1 70 ? -5.297 5.801 2.833 1.00 97.88 70 LEU A CA 1
ATOM 575 C C . LEU A 1 70 ? -5.585 7.255 3.225 1.00 97.88 70 LEU A C 1
ATOM 577 O O . LEU A 1 70 ? -5.857 7.519 4.396 1.00 97.88 70 LEU A O 1
ATOM 581 N N . ILE A 1 71 ? -5.494 8.192 2.278 1.00 97.38 71 ILE A N 1
ATOM 582 C CA . ILE A 1 71 ? -5.737 9.620 2.525 1.00 97.38 71 ILE A CA 1
ATOM 583 C C . ILE A 1 71 ? -7.175 9.824 3.001 1.00 97.38 71 ILE A C 1
ATOM 585 O O . ILE A 1 71 ? -7.378 10.376 4.083 1.00 97.38 71 ILE A O 1
ATOM 589 N N . ASN A 1 72 ? -8.150 9.281 2.270 1.00 96.81 72 ASN A N 1
ATOM 590 C CA . ASN A 1 72 ? -9.566 9.386 2.616 1.00 96.81 72 ASN A CA 1
ATOM 591 C C . ASN A 1 72 ? -9.856 8.840 4.021 1.00 96.81 72 ASN A C 1
ATOM 593 O O . ASN A 1 72 ? -10.658 9.403 4.765 1.00 96.81 72 ASN A O 1
ATOM 597 N N . ASN A 1 73 ? -9.216 7.737 4.412 1.00 96.19 73 ASN A N 1
ATOM 598 C CA . ASN A 1 73 ? -9.402 7.174 5.746 1.00 96.19 73 ASN A CA 1
ATOM 599 C C . ASN A 1 73 ? -8.709 8.015 6.827 1.00 96.19 73 ASN A C 1
ATOM 601 O O . ASN A 1 73 ? -9.300 8.243 7.881 1.00 96.19 73 ASN A O 1
ATOM 605 N N . LEU A 1 74 ? -7.502 8.536 6.579 1.00 95.31 74 LEU A N 1
ATOM 606 C CA . LEU A 1 74 ? -6.819 9.442 7.512 1.00 95.31 74 LEU A CA 1
ATOM 607 C C . LEU A 1 74 ? -7.618 10.725 7.771 1.00 95.31 74 LEU A C 1
ATOM 609 O O . LEU A 1 74 ? -7.669 11.184 8.913 1.00 95.31 74 LEU A O 1
ATOM 613 N N . GLU A 1 75 ? -8.250 11.288 6.744 1.00 94.44 75 GLU A N 1
ATOM 614 C CA . GLU A 1 75 ? -9.104 12.473 6.872 1.00 94.44 75 GLU A CA 1
ATOM 615 C C . GLU A 1 75 ? -10.319 12.200 7.764 1.00 94.44 75 GLU A C 1
ATOM 617 O O . GLU A 1 75 ? -10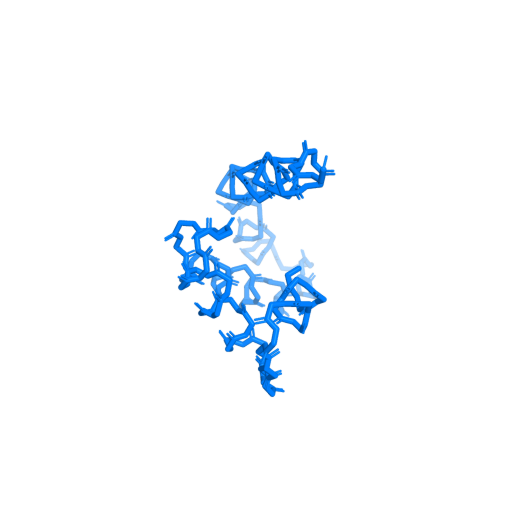.588 12.979 8.678 1.00 94.44 75 GLU A O 1
ATOM 622 N N . LYS A 1 76 ? -10.984 11.047 7.598 1.00 91.12 76 LYS A N 1
ATOM 623 C CA . LYS A 1 76 ? -12.085 10.623 8.485 1.00 91.12 76 LYS A CA 1
ATOM 624 C C . LYS A 1 76 ? -11.636 10.528 9.943 1.00 91.12 76 LYS A C 1
ATOM 626 O O . LYS A 1 76 ? -12.336 11.015 10.825 1.00 91.12 76 LYS A O 1
ATOM 631 N N . TYR A 1 77 ? -10.459 9.954 10.203 1.00 84.62 77 TYR A N 1
ATOM 632 C CA . TYR A 1 77 ? -9.904 9.881 11.561 1.00 84.62 77 TYR A CA 1
ATOM 633 C C . TYR A 1 77 ? -9.520 11.248 12.134 1.00 84.62 77 TYR A C 1
ATOM 635 O O . TYR A 1 77 ? -9.550 11.417 13.346 1.00 84.62 77 TYR A O 1
ATOM 643 N N . SER A 1 78 ? -9.153 12.209 11.287 1.00 77.75 78 SER A N 1
ATOM 644 C CA . SER A 1 78 ? -8.748 13.554 11.715 1.00 77.75 78 SER A CA 1
ATOM 645 C C . SER A 1 78 ? -9.942 14.480 11.974 1.00 77.75 78 SER A C 1
ATOM 647 O O . SER A 1 78 ? -9.794 15.469 12.681 1.00 77.75 78 SER A O 1
ATOM 649 N N . GLY A 1 79 ? -11.111 14.176 11.399 1.00 63.19 79 GLY A N 1
ATOM 650 C CA . GLY A 1 79 ? -12.360 14.922 11.591 1.00 63.19 79 GLY A CA 1
ATOM 651 C C . GLY A 1 79 ? -13.341 14.297 12.591 1.00 63.19 79 GLY A C 1
ATOM 652 O O . GLY A 1 79 ? -14.477 14.750 12.658 1.00 63.19 79 GLY A O 1
ATOM 653 N N . SER A 1 80 ? -12.935 13.248 13.317 1.00 57.25 80 SER A N 1
ATOM 654 C CA . SER A 1 80 ? -13.770 12.539 14.306 1.00 57.25 80 SER A CA 1
ATOM 655 C C . SER A 1 80 ? -13.462 12.923 15.765 1.00 57.25 80 SER A C 1
ATOM 657 O O . SER A 1 80 ? -13.804 12.156 16.665 1.00 57.25 80 SER A O 1
ATOM 659 N N . ASP A 1 81 ? -12.811 14.071 15.986 1.00 43.06 81 ASP A N 1
ATOM 660 C CA . ASP A 1 81 ? -12.605 14.675 17.315 1.00 43.06 81 ASP A CA 1
ATOM 661 C C . ASP A 1 81 ? -13.827 15.502 17.759 1.00 43.06 81 ASP A C 1
ATOM 663 O O . ASP A 1 81 ? -14.348 16.292 16.934 1.00 43.06 81 ASP A O 1
#